Protein AF-A0A349H1B5-F1 (afdb_monomer_lite)

Structure (mmCIF, N/CA/C/O backbone):
data_AF-A0A349H1B5-F1
#
_entry.id   AF-A0A349H1B5-F1
#
loop_
_atom_site.group_PDB
_atom_site.id
_atom_site.type_symbol
_atom_site.label_atom_id
_atom_site.label_alt_id
_atom_site.label_comp_id
_atom_site.label_asym_id
_atom_site.label_entity_id
_atom_site.label_seq_id
_atom_site.pdbx_PDB_ins_code
_atom_site.Cartn_x
_atom_site.Cartn_y
_atom_site.Cartn_z
_atom_site.occupancy
_atom_site.B_iso_or_equiv
_atom_site.auth_seq_id
_atom_site.auth_comp_id
_atom_site.auth_asym_id
_atom_site.auth_atom_id
_atom_site.pdbx_PDB_model_num
ATOM 1 N N . MET A 1 1 ? 7.961 -12.362 9.078 1.00 48.06 1 MET A N 1
ATOM 2 C CA . MET A 1 1 ? 8.616 -11.450 8.115 1.00 48.06 1 MET A CA 1
ATOM 3 C C . MET A 1 1 ? 8.991 -12.262 6.878 1.00 48.06 1 MET A C 1
ATOM 5 O O . MET A 1 1 ? 9.735 -13.224 7.017 1.00 48.06 1 MET A O 1
ATOM 9 N N . ARG A 1 2 ? 8.450 -11.956 5.689 1.00 53.72 2 ARG A N 1
ATOM 10 C CA . ARG A 1 2 ? 8.876 -12.601 4.429 1.00 53.72 2 ARG A CA 1
ATOM 11 C C . ARG A 1 2 ? 10.122 -11.899 3.874 1.00 53.72 2 ARG A C 1
ATOM 13 O O . ARG A 1 2 ? 10.130 -11.463 2.734 1.00 53.72 2 ARG A O 1
ATOM 20 N N . ALA A 1 3 ? 11.170 -11.786 4.691 1.00 54.28 3 ALA A N 1
ATOM 21 C CA . ALA A 1 3 ? 12.424 -11.135 4.297 1.00 54.28 3 ALA A CA 1
ATOM 22 C C . ALA A 1 3 ? 13.114 -11.830 3.101 1.00 54.28 3 ALA A C 1
ATOM 24 O O . ALA A 1 3 ? 13.937 -11.226 2.430 1.00 54.28 3 ALA A O 1
ATOM 25 N N . ALA A 1 4 ? 12.748 -13.088 2.819 1.00 50.47 4 ALA A N 1
ATOM 26 C CA . ALA A 1 4 ? 13.263 -13.884 1.706 1.00 50.47 4 ALA A CA 1
ATOM 27 C C . ALA A 1 4 ? 12.349 -13.908 0.463 1.00 50.47 4 ALA A C 1
ATOM 29 O O . ALA A 1 4 ? 12.653 -14.607 -0.503 1.00 50.47 4 ALA A O 1
ATOM 30 N N . ALA A 1 5 ? 11.209 -13.205 0.470 1.00 62.62 5 ALA A N 1
ATOM 31 C CA . ALA A 1 5 ? 10.389 -13.111 -0.732 1.00 62.62 5 ALA A CA 1
ATOM 32 C C . ALA A 1 5 ? 11.085 -12.184 -1.730 1.00 62.62 5 ALA A C 1
ATOM 34 O O . ALA A 1 5 ? 11.333 -11.016 -1.443 1.00 62.62 5 ALA A O 1
ATOM 35 N N . ARG A 1 6 ? 11.397 -12.711 -2.914 1.00 69.50 6 ARG A N 1
ATOM 36 C CA . ARG A 1 6 ? 11.846 -11.879 -4.024 1.00 69.50 6 ARG A CA 1
ATOM 37 C C . ARG A 1 6 ? 1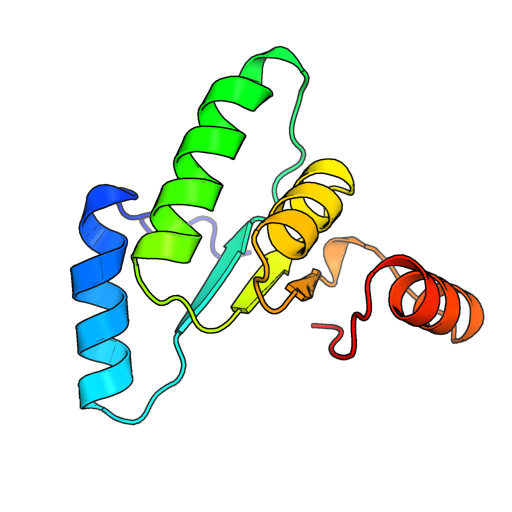0.680 -10.976 -4.428 1.00 69.50 6 ARG A C 1
ATOM 39 O O . ARG A 1 6 ? 9.647 -11.476 -4.873 1.00 69.50 6 ARG A O 1
ATOM 46 N N . ASN A 1 7 ? 10.846 -9.672 -4.233 1.00 78.88 7 ASN A N 1
ATOM 47 C CA . ASN A 1 7 ? 9.909 -8.683 -4.751 1.00 78.88 7 ASN A CA 1
ATOM 48 C C . ASN A 1 7 ? 9.926 -8.708 -6.287 1.00 78.88 7 ASN A C 1
ATOM 50 O O . ASN A 1 7 ? 10.906 -9.135 -6.903 1.00 78.88 7 ASN A O 1
ATOM 54 N N . PHE A 1 8 ? 8.827 -8.271 -6.885 1.00 85.38 8 PHE A N 1
ATOM 55 C CA . PHE A 1 8 ? 8.663 -8.132 -8.330 1.00 85.38 8 PHE A CA 1
ATOM 56 C C . PHE A 1 8 ? 8.697 -6.651 -8.717 1.00 85.38 8 PHE A C 1
ATOM 58 O O . PHE A 1 8 ? 8.462 -5.781 -7.874 1.00 85.38 8 PHE A O 1
ATOM 65 N N . ASP A 1 9 ? 8.996 -6.362 -9.980 1.00 90.00 9 ASP A N 1
ATOM 66 C CA . ASP A 1 9 ? 8.921 -5.002 -10.511 1.00 90.00 9 ASP A CA 1
ATOM 67 C C . ASP A 1 9 ? 7.448 -4.587 -10.657 1.00 90.00 9 ASP A C 1
ATOM 69 O O . ASP A 1 9 ? 6.582 -5.388 -11.017 1.00 90.00 9 ASP A O 1
ATOM 73 N N . VAL A 1 10 ? 7.148 -3.314 -10.409 1.00 90.25 10 VAL A N 1
ATOM 74 C CA . VAL A 1 10 ? 5.812 -2.721 -10.586 1.00 90.25 10 VAL A CA 1
ATOM 75 C C . VAL A 1 10 ? 5.253 -2.994 -11.987 1.00 90.25 10 VAL A C 1
ATOM 77 O O . VAL A 1 10 ? 4.055 -3.218 -12.147 1.00 90.25 10 VAL A O 1
ATOM 80 N N . LYS A 1 11 ? 6.111 -3.057 -13.009 1.00 92.25 11 LYS A N 1
ATOM 81 C CA . LYS A 1 11 ? 5.738 -3.384 -14.395 1.00 92.25 11 LYS A CA 1
ATOM 82 C C . LYS A 1 11 ? 5.147 -4.788 -14.545 1.00 92.25 11 LYS A C 1
ATOM 84 O O . LYS A 1 11 ? 4.419 -5.045 -15.502 1.00 92.25 11 LYS A O 1
ATOM 89 N N . GLU A 1 12 ? 5.435 -5.694 -13.615 1.00 94.88 12 GLU A N 1
ATOM 90 C CA . GLU A 1 12 ? 4.915 -7.063 -13.604 1.00 94.88 12 GLU A CA 1
ATOM 91 C C . GLU A 1 12 ? 3.508 -7.152 -12.983 1.00 94.88 12 GLU A C 1
ATOM 93 O O . GLU A 1 12 ? 2.807 -8.145 -13.210 1.00 94.88 12 GLU A O 1
ATOM 98 N N . LEU A 1 13 ? 3.047 -6.113 -12.264 1.00 95.00 13 LEU A N 1
ATOM 99 C CA . LEU A 1 13 ? 1.749 -6.097 -11.573 1.00 95.00 13 LEU A CA 1
ATOM 100 C C . LEU A 1 13 ? 0.575 -6.510 -12.469 1.00 95.00 13 LEU A C 1
ATOM 102 O O . LEU A 1 13 ? -0.168 -7.404 -12.060 1.00 95.00 13 LEU A O 1
ATOM 106 N N . PRO A 1 14 ? 0.396 -5.972 -13.696 1.00 96.69 14 PRO A N 1
ATOM 107 C CA . PRO A 1 14 ? -0.744 -6.354 -14.526 1.00 96.69 14 PRO A CA 1
ATOM 108 C C . PRO A 1 14 ? -0.766 -7.851 -14.856 1.00 96.69 14 PRO A C 1
ATOM 110 O O . PRO A 1 14 ? -1.830 -8.462 -14.939 1.00 96.69 14 PRO A O 1
ATOM 113 N N . ALA A 1 15 ? 0.400 -8.477 -15.048 1.00 97.06 15 ALA A N 1
ATOM 114 C CA . ALA A 1 15 ? 0.480 -9.909 -15.323 1.00 97.06 15 ALA A CA 1
ATOM 115 C C . ALA A 1 15 ? 0.151 -10.746 -14.078 1.00 97.06 15 ALA A C 1
ATOM 117 O O . ALA A 1 15 ? -0.555 -11.753 -14.189 1.00 97.06 15 ALA A O 1
ATOM 118 N N . ILE A 1 16 ? 0.616 -10.311 -12.905 1.00 96.19 16 ILE A N 1
ATOM 119 C CA . ILE A 1 16 ? 0.340 -10.954 -11.615 1.00 96.19 16 ILE A CA 1
ATOM 120 C C . ILE A 1 16 ? -1.155 -10.881 -11.294 1.00 96.19 16 ILE A C 1
ATOM 122 O O . ILE A 1 16 ? -1.772 -11.915 -11.040 1.00 96.19 16 ILE A O 1
ATOM 126 N N . VAL A 1 17 ? -1.755 -9.691 -11.384 1.00 97.75 17 VAL A N 1
ATOM 127 C CA . VAL A 1 17 ? -3.188 -9.472 -11.139 1.00 97.75 17 VAL A CA 1
ATOM 128 C C . VAL A 1 17 ? -4.032 -10.337 -12.072 1.00 97.75 17 VAL A C 1
ATOM 130 O O . VAL A 1 17 ? -4.859 -11.117 -11.600 1.00 97.75 17 VAL A O 1
ATOM 133 N N . ARG A 1 18 ? -3.749 -10.316 -13.385 1.00 97.94 18 ARG A N 1
ATOM 134 C CA . ARG A 1 18 ? -4.442 -11.181 -14.356 1.00 97.94 18 ARG A CA 1
ATOM 135 C C . ARG A 1 18 ? -4.345 -12.659 -13.992 1.00 97.94 18 ARG A C 1
ATOM 137 O O . ARG A 1 18 ? -5.321 -13.390 -14.142 1.00 97.94 18 ARG A O 1
ATOM 144 N N . ARG A 1 19 ? -3.187 -13.125 -13.514 1.00 97.62 19 ARG A N 1
ATOM 145 C CA . ARG A 1 19 ? -3.006 -14.524 -13.104 1.00 97.62 19 ARG A CA 1
ATOM 146 C C . ARG A 1 19 ? -3.839 -14.874 -11.869 1.00 97.62 19 ARG A C 1
ATOM 148 O O . ARG A 1 19 ? -4.385 -15.977 -11.830 1.00 97.62 19 ARG A O 1
ATOM 155 N N . CYS A 1 20 ? -3.931 -13.971 -10.893 1.00 97.69 20 CYS A N 1
ATOM 156 C CA . CYS A 1 20 ? -4.782 -14.132 -9.713 1.00 97.69 20 CYS A CA 1
ATOM 157 C C . CYS A 1 20 ? -6.256 -14.205 -10.117 1.00 97.69 20 CYS A C 1
ATOM 159 O O . CYS A 1 20 ? -6.929 -15.191 -9.811 1.00 97.69 20 CYS A O 1
ATOM 161 N N . HIS A 1 21 ? -6.724 -13.222 -10.888 1.00 98.12 21 HIS A N 1
ATOM 162 C CA . HIS A 1 21 ? -8.113 -13.141 -11.338 1.00 98.12 21 HIS A CA 1
ATOM 163 C C . HIS A 1 21 ? -8.510 -14.324 -12.222 1.00 98.12 21 HIS A C 1
ATOM 165 O O . HIS A 1 21 ? -9.592 -14.872 -12.041 1.00 98.12 21 HIS A O 1
ATOM 171 N N . TYR A 1 22 ? -7.616 -14.805 -13.097 1.00 98.00 22 TYR A N 1
ATOM 172 C CA . TYR A 1 22 ? -7.842 -16.018 -13.899 1.00 98.00 22 TYR A CA 1
ATOM 173 C C . TYR A 1 22 ? -8.150 -17.256 -13.039 1.00 98.00 22 TYR A C 1
ATOM 175 O O . TYR A 1 22 ? -8.836 -18.171 -13.483 1.00 98.00 22 TYR A O 1
ATOM 183 N N . ARG A 1 23 ? -7.653 -17.297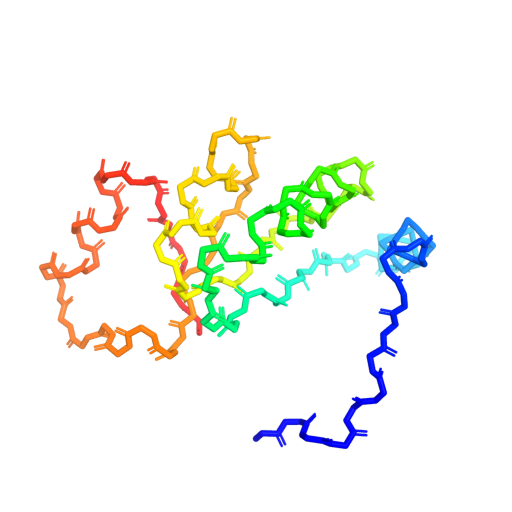 -11.798 1.00 98.00 23 ARG A N 1
ATOM 184 C CA . ARG A 1 23 ? -7.911 -18.377 -10.835 1.00 98.00 23 ARG A CA 1
ATOM 185 C C . ARG A 1 23 ? -9.048 -18.060 -9.856 1.00 98.00 23 ARG A C 1
ATOM 187 O O . ARG A 1 23 ? -9.243 -18.813 -8.909 1.00 98.00 23 ARG A O 1
ATOM 194 N N . GLY A 1 24 ? -9.772 -16.956 -10.049 1.00 97.94 24 GLY A N 1
ATOM 195 C CA . GLY A 1 24 ? -10.819 -16.493 -9.135 1.00 97.94 24 GLY A CA 1
ATOM 196 C C . GLY A 1 24 ? -10.294 -15.937 -7.806 1.00 97.94 24 GLY A C 1
ATOM 197 O O . GLY A 1 24 ? -11.062 -15.780 -6.861 1.00 97.94 24 GLY A O 1
ATOM 198 N N . CYS A 1 25 ? -8.993 -15.648 -7.703 1.00 98.06 25 CYS A N 1
ATOM 199 C CA . CYS A 1 25 ? -8.386 -15.059 -6.512 1.00 98.06 25 CYS A CA 1
ATOM 200 C C . CYS A 1 25 ? -8.367 -13.532 -6.609 1.00 98.06 25 CYS A C 1
ATOM 202 O O . CYS A 1 25 ? -7.989 -12.999 -7.649 1.00 98.06 25 CYS A O 1
ATOM 204 N N . ARG A 1 26 ? -8.657 -12.836 -5.502 1.00 97.50 26 ARG A N 1
ATOM 205 C CA . ARG A 1 26 ? -8.352 -11.401 -5.370 1.00 97.50 26 ARG A CA 1
ATOM 206 C C . ARG A 1 26 ? -6.846 -11.184 -5.203 1.00 97.50 26 ARG A C 1
ATOM 208 O O . ARG A 1 26 ? -6.163 -12.011 -4.594 1.00 97.50 26 ARG A O 1
ATOM 215 N N . ALA A 1 27 ? -6.338 -10.072 -5.720 1.00 97.19 27 ALA A N 1
ATOM 216 C CA . ALA A 1 27 ? -4.944 -9.660 -5.627 1.00 97.19 27 ALA A CA 1
ATOM 217 C C . ALA A 1 27 ? -4.810 -8.431 -4.720 1.00 97.19 27 ALA A C 1
ATOM 219 O O . ALA A 1 27 ? -5.272 -7.351 -5.074 1.00 97.19 27 ALA A O 1
ATOM 220 N N . TYR A 1 28 ? -4.148 -8.582 -3.570 1.00 96.88 28 TYR A N 1
ATOM 221 C CA . TYR A 1 28 ? -3.846 -7.467 -2.668 1.00 96.88 28 TYR A CA 1
ATOM 222 C C . TYR A 1 28 ? -2.355 -7.150 -2.700 1.00 96.88 28 TYR A C 1
ATOM 224 O O . TYR A 1 28 ? -1.534 -8.066 -2.606 1.00 96.88 28 TYR A O 1
ATOM 232 N N . LEU A 1 29 ? -2.007 -5.868 -2.807 1.00 95.69 29 LEU A N 1
ATOM 233 C CA . LEU A 1 29 ? -0.619 -5.413 -2.766 1.00 95.69 29 LEU A CA 1
ATOM 234 C C . LEU A 1 29 ? -0.298 -4.831 -1.394 1.00 95.69 29 LEU A C 1
ATOM 236 O O . LEU A 1 29 ? -0.990 -3.947 -0.899 1.00 95.69 29 LEU A O 1
ATOM 240 N N . THR A 1 30 ? 0.774 -5.302 -0.774 1.00 94.94 30 THR A N 1
ATOM 241 C CA . THR A 1 30 ? 1.243 -4.730 0.487 1.00 94.94 30 THR A CA 1
ATOM 242 C C . THR A 1 30 ? 2.176 -3.549 0.209 1.00 94.94 30 THR A C 1
ATOM 244 O O . THR A 1 30 ? 3.190 -3.718 -0.459 1.00 94.94 30 THR A O 1
ATOM 247 N N . LEU A 1 31 ? 1.826 -2.372 0.736 1.00 94.00 31 LEU A N 1
ATOM 248 C CA . LEU A 1 31 ? 2.593 -1.120 0.699 1.00 94.00 31 LEU A CA 1
ATOM 249 C C . LEU A 1 31 ? 2.713 -0.575 2.131 1.00 94.00 31 LEU A C 1
ATOM 251 O O . LEU A 1 31 ? 2.186 0.476 2.485 1.00 94.00 31 LEU A O 1
ATOM 255 N N . ASN A 1 32 ? 3.343 -1.368 2.992 1.00 92.62 32 ASN A N 1
ATOM 256 C CA . ASN A 1 32 ? 3.426 -1.153 4.437 1.00 92.62 32 ASN A CA 1
ATOM 257 C C . ASN A 1 32 ? 4.813 -0.671 4.903 1.00 92.62 32 ASN A C 1
ATOM 259 O O . ASN A 1 32 ? 5.144 -0.761 6.085 1.00 92.62 32 ASN A O 1
ATOM 263 N N . THR A 1 33 ? 5.624 -0.173 3.972 1.00 89.88 33 THR A N 1
ATOM 264 C CA . THR A 1 33 ? 6.905 0.477 4.266 1.00 89.88 33 THR A CA 1
ATOM 265 C C . THR A 1 33 ? 6.657 1.926 4.685 1.00 89.88 33 THR A C 1
ATOM 267 O O . THR A 1 33 ? 5.738 2.566 4.178 1.00 89.88 33 THR A O 1
ATOM 270 N N . GLN A 1 34 ? 7.464 2.427 5.620 1.00 92.12 34 GLN A N 1
ATOM 271 C CA . GLN A 1 34 ? 7.523 3.859 5.929 1.00 92.12 34 GLN A CA 1
ATOM 272 C C . GLN A 1 34 ? 8.059 4.610 4.712 1.00 92.12 34 GLN A C 1
ATOM 274 O O . GLN A 1 34 ? 8.996 4.126 4.079 1.00 92.12 34 GLN A O 1
ATOM 279 N N . VAL A 1 35 ? 7.466 5.755 4.391 1.00 93.88 35 VAL A N 1
ATOM 280 C CA . VAL A 1 35 ? 7.863 6.564 3.233 1.00 93.88 35 VAL A CA 1
ATOM 281 C C . VAL A 1 35 ? 8.453 7.875 3.729 1.00 93.88 35 VAL A C 1
ATOM 283 O O . VAL A 1 35 ? 7.872 8.536 4.588 1.00 93.88 35 VAL A O 1
ATOM 286 N N . TYR A 1 36 ? 9.610 8.255 3.196 1.00 95.44 36 TYR A N 1
ATOM 287 C CA . TYR A 1 36 ? 10.237 9.545 3.470 1.00 95.44 36 TYR A CA 1
ATOM 288 C C . TYR A 1 36 ? 9.984 10.541 2.332 1.00 95.44 36 TYR A C 1
ATOM 290 O O . TYR A 1 36 ? 9.735 10.149 1.197 1.00 95.44 36 TYR A O 1
ATOM 298 N N . ASP A 1 37 ? 10.125 11.840 2.609 1.00 95.75 37 ASP A N 1
ATOM 299 C CA . ASP A 1 37 ? 9.788 12.909 1.652 1.00 95.75 37 ASP A CA 1
ATOM 300 C C . ASP A 1 37 ? 10.443 12.756 0.269 1.00 95.75 37 ASP A C 1
ATOM 302 O O . ASP A 1 37 ? 9.822 13.009 -0.760 1.00 95.75 37 ASP A O 1
ATOM 306 N N . HIS A 1 38 ? 11.698 12.304 0.228 1.00 96.50 38 HIS A N 1
ATOM 307 C CA . HIS A 1 38 ? 12.445 12.112 -1.019 1.00 96.50 38 HIS A CA 1
ATOM 308 C C . HIS A 1 38 ? 11.951 10.923 -1.864 1.00 96.50 38 HIS A C 1
ATOM 310 O O . HIS A 1 38 ? 12.408 10.736 -2.989 1.00 96.50 38 HIS A O 1
ATOM 316 N N . GLU A 1 39 ? 11.039 10.112 -1.331 1.00 94.75 39 GLU A N 1
ATOM 317 C CA . GLU A 1 39 ? 10.470 8.937 -1.986 1.00 94.75 39 GLU A CA 1
ATOM 318 C C . GLU A 1 39 ? 9.059 9.200 -2.532 1.00 94.75 39 GLU A C 1
ATOM 320 O O . GLU A 1 39 ? 8.483 8.307 -3.153 1.00 94.75 39 GLU A O 1
ATOM 325 N N . PHE A 1 40 ? 8.494 10.404 -2.358 1.00 94.62 40 PHE A N 1
ATOM 326 C CA . PHE A 1 40 ? 7.122 10.692 -2.794 1.00 94.62 40 PHE A CA 1
ATOM 327 C C . PHE A 1 40 ? 6.907 10.507 -4.298 1.00 94.62 40 PHE A C 1
ATOM 329 O O . PHE A 1 40 ? 5.904 9.913 -4.689 1.00 94.62 40 PHE A O 1
ATOM 336 N N . ASP A 1 41 ? 7.861 10.911 -5.139 1.00 95.44 41 ASP A N 1
ATOM 337 C CA . ASP A 1 41 ? 7.763 10.714 -6.594 1.00 95.44 41 ASP A CA 1
ATOM 338 C C . ASP A 1 41 ? 7.705 9.221 -6.967 1.00 95.44 41 ASP A C 1
ATOM 340 O O . ASP A 1 41 ? 6.982 8.793 -7.878 1.00 95.44 41 ASP A O 1
ATOM 344 N N . VAL A 1 42 ? 8.457 8.400 -6.228 1.00 93.12 42 VAL A N 1
ATOM 345 C CA . VAL A 1 42 ? 8.479 6.945 -6.397 1.00 93.12 42 VAL A CA 1
ATOM 346 C C . VAL A 1 42 ? 7.171 6.340 -5.894 1.00 93.12 42 VAL A C 1
ATOM 348 O O . VAL A 1 42 ? 6.574 5.520 -6.595 1.00 93.12 42 VAL A O 1
ATOM 351 N N . LEU A 1 43 ? 6.688 6.766 -4.725 1.00 94.12 43 LEU A N 1
ATOM 352 C CA . LEU A 1 43 ? 5.412 6.327 -4.166 1.00 94.12 43 LEU A CA 1
ATOM 353 C C . LEU A 1 43 ? 4.252 6.622 -5.124 1.00 94.12 43 LEU A C 1
ATOM 355 O O . LEU A 1 43 ? 3.440 5.736 -5.396 1.00 94.12 43 LEU A O 1
ATOM 359 N N . ASP A 1 44 ? 4.193 7.838 -5.662 1.00 94.69 44 ASP A N 1
ATOM 360 C CA . ASP A 1 44 ? 3.155 8.261 -6.597 1.00 94.69 44 ASP A CA 1
ATOM 361 C C . ASP A 1 44 ? 3.162 7.402 -7.860 1.00 94.69 44 ASP A C 1
ATOM 363 O O . ASP A 1 44 ? 2.108 6.941 -8.309 1.00 94.69 44 ASP A O 1
ATOM 367 N N . SER A 1 45 ? 4.350 7.109 -8.388 1.00 95.06 45 SER A N 1
ATOM 368 C CA . SER A 1 45 ? 4.516 6.221 -9.538 1.00 95.06 45 SER A CA 1
ATOM 369 C C . SER A 1 45 ? 4.021 4.800 -9.237 1.00 95.06 45 SER A C 1
ATOM 371 O O . SER A 1 45 ? 3.301 4.207 -10.046 1.00 95.06 45 SER A O 1
ATOM 373 N N . ILE A 1 46 ? 4.354 4.259 -8.059 1.00 95.12 46 ILE A N 1
ATOM 374 C CA . ILE A 1 46 ? 3.924 2.926 -7.615 1.00 95.12 46 ILE A CA 1
ATOM 375 C C . ILE A 1 46 ? 2.402 2.870 -7.464 1.00 95.12 46 ILE A C 1
ATOM 377 O O . ILE A 1 46 ? 1.771 1.951 -7.989 1.00 95.12 46 ILE A O 1
ATOM 381 N N . LEU A 1 47 ? 1.794 3.828 -6.763 1.00 96.12 47 LEU A N 1
ATOM 382 C CA . LEU A 1 47 ? 0.354 3.836 -6.501 1.00 96.12 47 LEU A CA 1
ATOM 383 C C . LEU A 1 47 ? -0.461 4.038 -7.782 1.00 96.12 47 LEU A C 1
ATOM 385 O O . LEU A 1 47 ? -1.435 3.314 -7.992 1.00 96.12 47 LEU A O 1
ATOM 389 N N . CYS A 1 48 ? -0.028 4.924 -8.685 1.00 95.88 48 CYS A N 1
ATOM 390 C CA . CYS A 1 48 ? -0.668 5.090 -9.993 1.00 95.88 48 CYS A CA 1
ATOM 391 C C . CYS A 1 48 ? -0.619 3.796 -10.817 1.00 95.88 48 CYS A C 1
ATOM 393 O O . CYS A 1 48 ? -1.634 3.366 -11.370 1.00 95.88 48 CYS A O 1
ATOM 395 N N . ALA A 1 49 ? 0.541 3.136 -10.870 1.00 96.00 49 ALA A N 1
ATOM 396 C CA . ALA A 1 49 ? 0.678 1.863 -11.569 1.00 96.00 49 ALA A CA 1
ATOM 397 C C . ALA A 1 49 ? -0.157 0.750 -10.916 1.00 96.00 49 ALA A C 1
ATOM 399 O O . ALA A 1 49 ? -0.752 -0.069 -11.615 1.00 96.00 49 ALA A O 1
ATOM 400 N N . THR A 1 50 ? -0.247 0.743 -9.585 1.00 96.38 50 THR A N 1
ATOM 401 C CA . THR A 1 50 ? -1.047 -0.224 -8.821 1.00 96.38 50 THR A CA 1
ATOM 402 C C . THR A 1 50 ? -2.538 -0.060 -9.109 1.00 96.38 50 THR A C 1
ATOM 404 O O . THR A 1 50 ? -3.212 -1.051 -9.398 1.00 96.38 50 THR A O 1
ATOM 407 N N . ALA A 1 51 ? -3.041 1.178 -9.101 1.00 95.31 51 ALA A N 1
ATOM 408 C CA . ALA A 1 51 ? -4.419 1.492 -9.468 1.00 95.31 51 ALA A CA 1
ATOM 409 C C . ALA A 1 51 ? -4.725 1.066 -10.916 1.00 95.31 51 ALA A C 1
ATOM 411 O O . ALA A 1 51 ? -5.726 0.398 -11.171 1.00 95.31 51 ALA A O 1
ATOM 412 N N . GLY A 1 52 ? -3.823 1.365 -11.859 1.00 96.00 52 GLY A N 1
ATOM 413 C CA . GLY A 1 52 ? -3.972 0.976 -13.266 1.00 96.00 52 GLY A CA 1
ATOM 414 C C . GLY A 1 52 ? -3.866 -0.532 -13.530 1.00 96.00 52 GLY A C 1
ATOM 415 O O . GLY A 1 52 ? -4.412 -1.023 -14.517 1.00 96.00 52 GLY A O 1
ATOM 416 N N . ALA A 1 53 ? -3.191 -1.290 -12.662 1.00 96.56 53 ALA A N 1
ATOM 417 C CA . ALA A 1 53 ? -3.012 -2.734 -12.816 1.00 96.56 53 ALA A CA 1
ATOM 418 C C . ALA A 1 53 ? -4.241 -3.565 -12.406 1.00 96.56 53 ALA A C 1
ATOM 420 O O . ALA A 1 53 ? -4.259 -4.768 -12.672 1.00 96.56 53 ALA A O 1
ATOM 421 N N . GLY A 1 54 ? -5.250 -2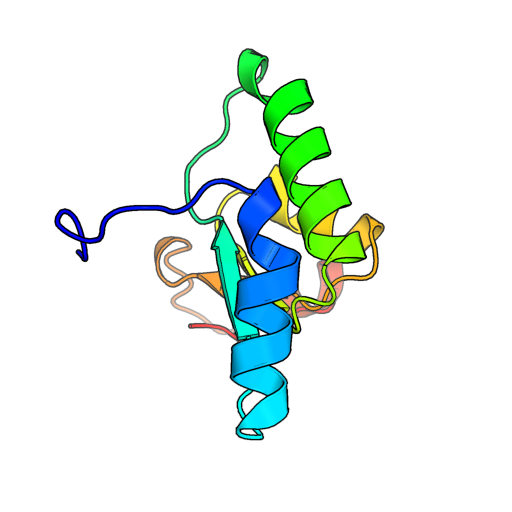.954 -11.774 1.00 95.25 54 GLY A N 1
ATOM 422 C CA . GLY A 1 54 ? -6.454 -3.646 -11.305 1.00 95.25 54 GLY A CA 1
ATOM 423 C C . GLY A 1 54 ? -6.260 -4.418 -9.997 1.00 95.25 54 GLY A C 1
ATOM 424 O O . GLY A 1 54 ? -6.940 -5.418 -9.769 1.00 95.25 54 GLY A O 1
ATOM 425 N N . VAL A 1 55 ? -5.314 -3.995 -9.152 1.00 97.75 55 VAL A N 1
ATOM 426 C CA . VAL A 1 55 ? -5.155 -4.542 -7.797 1.00 97.75 55 VAL A CA 1
ATOM 427 C C . VAL A 1 55 ? -6.432 -4.291 -6.994 1.00 97.75 55 VAL A C 1
ATOM 429 O O . VAL A 1 55 ? -6.957 -3.182 -6.975 1.00 97.75 55 VAL A O 1
ATOM 432 N N . ASP A 1 56 ? -6.920 -5.326 -6.313 1.00 98.00 56 ASP A N 1
ATOM 433 C CA . ASP A 1 56 ? -8.198 -5.293 -5.603 1.00 98.00 56 ASP A CA 1
ATOM 434 C C . ASP A 1 56 ? -8.170 -4.423 -4.344 1.00 98.00 56 ASP A C 1
ATOM 436 O O . ASP A 1 56 ? -9.189 -3.844 -3.984 1.00 98.00 56 ASP A O 1
ATOM 440 N N . ALA A 1 57 ? -7.036 -4.400 -3.640 1.00 98.00 57 ALA A N 1
ATOM 441 C CA . ALA A 1 57 ? -6.831 -3.586 -2.449 1.00 98.00 57 ALA A CA 1
ATOM 442 C C . ALA A 1 57 ? -5.33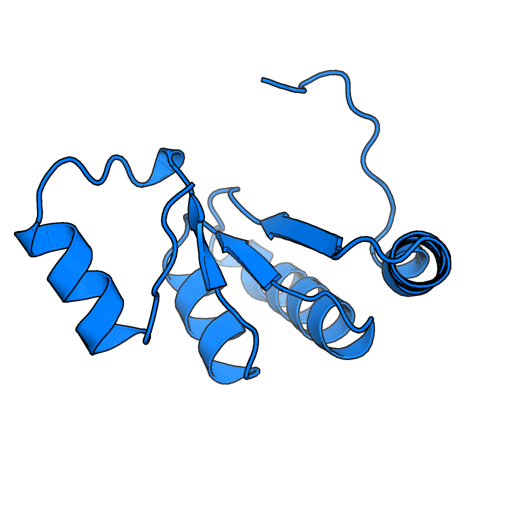8 -3.405 -2.144 1.00 98.00 57 ALA A C 1
ATOM 444 O O . ALA A 1 57 ? -4.520 -4.273 -2.470 1.00 98.00 57 ALA A O 1
ATOM 445 N N . VAL A 1 58 ? -4.993 -2.323 -1.450 1.00 97.56 58 VAL A N 1
ATOM 446 C CA . VAL A 1 58 ? -3.665 -2.139 -0.849 1.00 97.56 58 VAL A CA 1
ATOM 447 C C . VAL A 1 58 ? -3.704 -2.352 0.656 1.00 97.56 58 VAL A C 1
ATOM 449 O O . VAL A 1 58 ? -4.652 -1.956 1.330 1.00 97.56 58 VAL A O 1
ATOM 452 N N . ILE A 1 59 ? -2.655 -2.969 1.191 1.00 97.88 59 ILE A N 1
ATOM 453 C CA . ILE A 1 59 ? -2.446 -3.145 2.629 1.00 97.88 59 ILE A CA 1
ATOM 454 C C . ILE A 1 59 ? -1.369 -2.149 3.057 1.00 97.88 59 ILE A C 1
ATOM 456 O O . ILE A 1 59 ? -0.198 -2.351 2.732 1.00 97.88 59 ILE A O 1
ATOM 460 N N . ALA A 1 60 ? -1.761 -1.079 3.747 1.00 97.50 60 ALA A N 1
ATOM 461 C CA . ALA A 1 60 ? -0.900 0.076 4.007 1.00 97.50 60 ALA A CA 1
ATOM 462 C C . ALA A 1 60 ? -0.753 0.396 5.502 1.00 97.50 60 ALA A C 1
ATOM 464 O O . ALA A 1 60 ? -1.621 0.069 6.318 1.00 97.50 60 ALA A O 1
ATOM 465 N N . SER A 1 61 ? 0.366 1.038 5.842 1.00 96.56 61 SER A N 1
ATOM 466 C CA . SER A 1 61 ? 0.672 1.529 7.193 1.00 96.56 61 SER A CA 1
ATOM 467 C C . SER A 1 61 ? 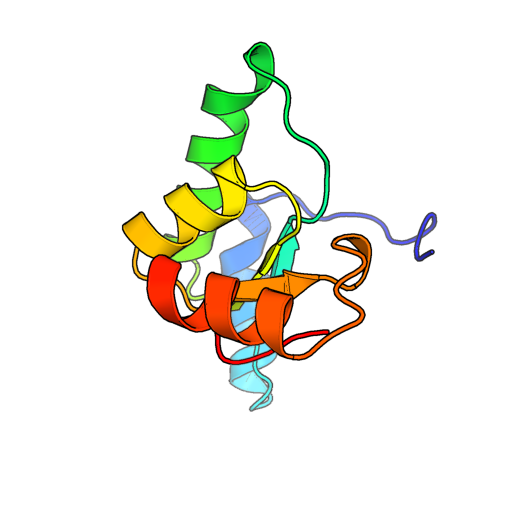0.940 3.026 7.196 1.00 96.56 61 SER A C 1
ATOM 469 O O . SER A 1 61 ? 0.365 3.752 7.991 1.00 96.56 61 SER A O 1
ATOM 471 N N . ASP A 1 62 ? 1.784 3.513 6.296 1.00 96.38 62 ASP A N 1
ATOM 472 C CA . ASP A 1 62 ? 2.080 4.938 6.255 1.00 96.38 62 ASP A CA 1
ATOM 473 C C . ASP A 1 62 ? 0.828 5.766 5.896 1.00 96.38 62 ASP A C 1
ATOM 475 O O . ASP A 1 62 ? 0.062 5.402 4.996 1.00 96.38 62 ASP A O 1
ATOM 479 N N . LEU A 1 63 ? 0.595 6.866 6.621 1.00 95.50 63 LEU A N 1
ATOM 480 C CA . LEU A 1 63 ? -0.583 7.714 6.426 1.00 95.50 63 LEU A CA 1
ATOM 481 C C . LEU A 1 63 ? -0.603 8.366 5.042 1.00 95.50 63 LEU A C 1
ATOM 483 O O . LEU A 1 63 ? -1.680 8.455 4.457 1.00 95.50 63 LEU A O 1
ATOM 487 N N . ALA A 1 64 ? 0.549 8.758 4.495 1.00 95.69 64 ALA A N 1
ATOM 488 C CA . ALA A 1 64 ? 0.611 9.358 3.167 1.00 95.69 64 ALA A CA 1
ATOM 489 C C . ALA A 1 64 ? 0.251 8.335 2.079 1.00 95.69 64 ALA A C 1
ATOM 491 O O . ALA A 1 64 ? -0.450 8.653 1.117 1.00 95.69 64 ALA A O 1
ATOM 492 N N . VAL A 1 65 ? 0.648 7.071 2.269 1.00 97.25 65 VAL A N 1
ATOM 493 C CA . VAL A 1 65 ? 0.252 5.961 1.387 1.00 97.25 65 VAL A CA 1
ATOM 494 C C . VAL A 1 65 ? -1.257 5.726 1.463 1.00 97.25 65 VAL A C 1
ATOM 496 O O . VAL A 1 65 ? -1.904 5.577 0.427 1.00 97.25 65 VAL A O 1
ATOM 499 N N . ILE A 1 66 ? -1.828 5.708 2.675 1.00 97.50 66 ILE A N 1
ATOM 500 C CA . ILE A 1 66 ? -3.274 5.545 2.890 1.00 97.50 66 ILE A CA 1
ATOM 501 C C . ILE A 1 66 ? -4.045 6.675 2.205 1.00 97.50 66 ILE A C 1
ATOM 503 O O . ILE A 1 66 ? -4.961 6.404 1.431 1.00 97.50 66 ILE A O 1
ATOM 507 N N . GLU A 1 67 ? -3.669 7.926 2.466 1.00 96.94 67 GLU A N 1
ATOM 508 C CA . GLU A 1 67 ? -4.325 9.108 1.910 1.00 96.94 67 GLU A CA 1
ATOM 509 C C . GLU A 1 67 ? -4.294 9.088 0.380 1.00 96.94 67 GLU A C 1
ATOM 511 O O . GLU A 1 67 ? -5.338 9.214 -0.265 1.00 96.94 67 GLU A O 1
ATOM 516 N N . LYS A 1 68 ? -3.121 8.839 -0.212 1.00 96.81 68 LYS A N 1
ATOM 517 C CA . LYS A 1 68 ? -2.970 8.801 -1.667 1.00 96.81 68 LYS A CA 1
ATOM 518 C C . LYS A 1 68 ? -3.741 7.645 -2.304 1.00 96.81 68 LYS A C 1
ATOM 520 O O . LYS A 1 68 ? -4.395 7.848 -3.324 1.00 96.81 68 LYS A O 1
ATOM 525 N N . ALA A 1 69 ? -3.706 6.447 -1.718 1.00 97.69 69 ALA A N 1
ATOM 526 C CA . ALA A 1 69 ? -4.447 5.295 -2.234 1.00 97.69 69 ALA A CA 1
ATOM 527 C C . ALA A 1 69 ? -5.968 5.524 -2.196 1.00 97.69 69 ALA A C 1
ATOM 529 O O . ALA A 1 69 ? -6.659 5.227 -3.173 1.00 97.69 69 ALA A O 1
ATOM 530 N N . VAL A 1 70 ? -6.484 6.111 -1.110 1.00 97.81 70 VAL A N 1
ATOM 531 C CA . VAL A 1 70 ? -7.897 6.508 -1.008 1.00 97.81 70 VAL A CA 1
ATOM 532 C C . VAL A 1 70 ? -8.242 7.572 -2.050 1.00 97.81 70 VAL A C 1
ATOM 534 O O . VAL A 1 70 ? -9.267 7.449 -2.719 1.00 97.81 70 VAL A O 1
ATOM 537 N N . ALA A 1 71 ? -7.384 8.577 -2.248 1.00 96.75 71 ALA A N 1
ATOM 538 C CA . ALA A 1 71 ? -7.585 9.617 -3.259 1.00 96.75 71 ALA A CA 1
ATOM 539 C C . ALA A 1 71 ? -7.607 9.059 -4.696 1.00 96.75 71 ALA A C 1
ATOM 541 O O . ALA A 1 71 ? -8.332 9.572 -5.546 1.00 96.75 71 ALA A O 1
ATOM 542 N N . LEU A 1 72 ? -6.864 7.980 -4.959 1.00 97.00 72 LEU A N 1
ATOM 543 C CA . LEU A 1 72 ? -6.891 7.235 -6.224 1.00 97.00 72 LEU A CA 1
ATOM 544 C C . LEU A 1 72 ? -8.085 6.266 -6.343 1.00 97.00 72 LEU A C 1
ATOM 546 O O . LEU A 1 72 ? -8.191 5.544 -7.333 1.00 97.00 72 LEU A O 1
ATOM 550 N N . GLY A 1 73 ? -8.988 6.234 -5.357 1.00 96.62 73 GLY A N 1
ATOM 551 C CA . GLY A 1 73 ? -10.187 5.392 -5.361 1.00 96.62 73 GLY A CA 1
ATOM 552 C C . GLY A 1 73 ? -9.924 3.912 -5.071 1.00 96.62 73 GLY A C 1
ATOM 553 O O . GLY A 1 73 ? -10.774 3.071 -5.363 1.00 96.62 73 GLY A O 1
ATOM 554 N N . MET A 1 74 ? -8.759 3.573 -4.519 1.00 97.75 74 MET A N 1
ATOM 555 C CA . MET A 1 74 ? -8.387 2.193 -4.212 1.00 97.75 74 MET A CA 1
ATOM 556 C C . MET A 1 74 ? -9.028 1.717 -2.902 1.00 97.75 74 MET A C 1
ATOM 558 O O . MET A 1 74 ? -9.183 2.484 -1.950 1.00 97.75 74 MET A O 1
ATOM 562 N N . GLU A 1 75 ? -9.348 0.422 -2.805 1.00 98.12 75 GLU A N 1
ATOM 563 C CA . GLU A 1 75 ? -9.703 -0.186 -1.518 1.00 98.12 75 GLU A CA 1
ATOM 564 C C . GLU A 1 75 ? -8.445 -0.281 -0.637 1.00 98.12 75 GLU A C 1
ATOM 566 O O . GLU A 1 75 ? -7.420 -0.818 -1.059 1.00 98.12 75 GLU A O 1
ATOM 571 N N . VAL A 1 76 ? -8.517 0.224 0.599 1.00 98.31 76 VAL A N 1
ATOM 572 C CA . VAL A 1 76 ? -7.394 0.202 1.550 1.00 98.31 76 VAL A CA 1
ATOM 573 C C . VAL A 1 76 ? -7.725 -0.679 2.750 1.00 98.31 76 VAL A C 1
ATOM 575 O O . VAL A 1 76 ? -8.771 -0.537 3.391 1.00 98.31 76 VAL A O 1
ATOM 578 N N . HIS A 1 77 ? -6.811 -1.591 3.072 1.00 98.12 77 HIS A N 1
ATOM 579 C CA . HIS A 1 77 ? -6.802 -2.377 4.302 1.00 98.12 77 HIS A CA 1
ATOM 580 C C . HIS A 1 77 ? -5.680 -1.864 5.203 1.00 98.12 77 HIS A C 1
ATOM 582 O O . HIS A 1 77 ? -4.558 -1.632 4.749 1.00 98.12 77 HIS A O 1
ATOM 588 N N . LEU A 1 78 ? -5.970 -1.693 6.490 1.00 97.38 78 LEU A N 1
ATOM 589 C CA . LEU A 1 78 ? -4.978 -1.207 7.442 1.00 97.38 78 LEU A CA 1
ATOM 590 C C . LEU A 1 78 ? -4.072 -2.353 7.894 1.00 97.38 78 LEU A C 1
ATOM 592 O O . LEU A 1 78 ? -4.566 -3.330 8.449 1.00 97.38 78 LEU A O 1
ATOM 596 N N . SER A 1 79 ? -2.767 -2.218 7.687 1.00 96.88 79 SER A N 1
ATOM 597 C CA . SER A 1 79 ? -1.755 -3.195 8.103 1.00 96.88 79 SER A CA 1
ATOM 598 C C . SER A 1 79 ? -1.586 -3.247 9.628 1.00 96.88 79 SER A C 1
ATOM 600 O O . SER A 1 79 ? -1.615 -2.222 10.310 1.00 96.88 79 SER A O 1
ATOM 602 N N . THR A 1 80 ? -1.294 -4.429 10.164 1.00 93.38 80 THR A N 1
ATOM 603 C CA . THR A 1 80 ? -0.999 -4.727 11.574 1.00 93.38 80 THR A CA 1
ATOM 604 C C . THR A 1 80 ? 0.176 -3.927 12.113 1.00 93.38 80 THR A C 1
ATOM 606 O O . THR A 1 80 ? 0.238 -3.673 13.314 1.00 93.38 80 THR A O 1
ATOM 609 N N . GLN A 1 81 ? 1.066 -3.438 11.245 1.00 93.50 81 GLN A N 1
ATOM 610 C CA . GLN A 1 81 ? 2.130 -2.510 11.635 1.00 93.50 81 GLN A CA 1
ATOM 611 C C . GLN A 1 81 ? 1.607 -1.154 12.137 1.00 93.50 81 GLN A C 1
ATOM 613 O O . GLN A 1 81 ? 2.355 -0.425 12.780 1.00 93.50 81 GLN A O 1
ATOM 618 N N . MET A 1 82 ? 0.321 -0.841 11.945 1.00 93.50 82 MET A N 1
ATOM 619 C CA . MET A 1 82 ? -0.324 0.336 12.538 1.00 93.50 82 MET A CA 1
ATOM 620 C C . MET A 1 82 ? -0.616 0.211 14.029 1.00 93.50 82 MET A C 1
ATOM 622 O O . MET A 1 82 ? -1.010 1.193 14.654 1.00 93.50 82 MET A O 1
ATOM 626 N N . SER A 1 83 ? -0.435 -0.978 14.615 1.00 91.38 83 SER A N 1
ATOM 627 C CA . SER A 1 83 ? -0.595 -1.211 16.057 1.00 91.38 83 SER A CA 1
ATOM 628 C C . SER A 1 83 ? -1.954 -0.747 16.616 1.00 91.38 83 SER A C 1
ATOM 630 O O . SER A 1 83 ? -2.064 -0.312 17.762 1.00 91.38 83 SER A O 1
ATOM 632 N N . VAL A 1 84 ? -3.016 -0.836 15.807 1.00 93.69 84 VAL A N 1
ATOM 633 C CA . VAL A 1 84 ? -4.378 -0.469 16.213 1.00 93.69 84 VAL A CA 1
ATOM 634 C C . VAL A 1 84 ? -4.930 -1.521 17.175 1.00 93.69 84 VAL A C 1
ATOM 636 O O . VAL A 1 84 ? -5.262 -2.631 16.775 1.00 93.69 84 VAL A O 1
ATOM 639 N N . SER A 1 85 ? -5.041 -1.155 18.452 1.00 95.00 85 SER A N 1
ATOM 640 C CA . SER A 1 85 ? -5.395 -2.070 19.550 1.00 95.00 85 SER A CA 1
ATOM 641 C C . SER A 1 85 ? -6.769 -1.818 20.178 1.00 95.00 85 SER A C 1
ATOM 643 O O . SER A 1 85 ? -7.165 -2.517 21.107 1.00 95.00 85 SER A O 1
ATOM 645 N N . ASN A 1 86 ? -7.504 -0.804 19.715 1.00 96.00 86 ASN A N 1
ATOM 646 C CA . ASN A 1 86 ? -8.773 -0.402 20.316 1.00 96.00 86 ASN A CA 1
ATOM 647 C C . ASN A 1 86 ? -9.783 0.094 19.271 1.00 96.00 86 ASN A C 1
ATOM 649 O O . ASN A 1 86 ? -9.429 0.562 18.186 1.00 96.00 86 ASN A O 1
ATOM 653 N N . SER A 1 87 ? -11.064 0.033 19.633 1.00 96.81 87 SER A N 1
ATOM 654 C CA . SER A 1 87 ? -12.173 0.408 18.753 1.00 96.81 87 SER A CA 1
ATOM 655 C C . SER A 1 87 ? -12.198 1.896 18.392 1.00 96.81 87 SER A C 1
ATOM 657 O O . SER A 1 87 ? -12.655 2.241 17.305 1.00 96.81 87 SER A O 1
ATOM 659 N N . ARG A 1 88 ? -11.679 2.795 19.242 1.00 97.56 88 ARG A N 1
ATOM 660 C CA . ARG A 1 88 ? -11.637 4.238 18.937 1.00 97.56 88 ARG A CA 1
ATOM 661 C C . ARG A 1 88 ? -10.705 4.527 17.764 1.00 97.56 88 ARG A C 1
ATOM 663 O O . ARG A 1 88 ? -11.077 5.293 16.878 1.00 97.56 88 ARG A O 1
ATOM 670 N N . SER A 1 89 ? -9.544 3.877 17.728 1.00 96.38 89 SER A N 1
ATOM 671 C CA . SER A 1 89 ? -8.604 3.952 16.607 1.00 96.38 89 SER A CA 1
ATOM 672 C C . SER A 1 89 ? -9.207 3.358 15.327 1.00 96.38 89 SER A C 1
ATOM 674 O O . SER A 1 89 ? -9.144 3.998 14.283 1.00 96.38 89 SER A O 1
ATOM 676 N N . ILE A 1 90 ? -9.883 2.204 15.401 1.00 95.69 90 ILE A N 1
ATOM 677 C CA . ILE A 1 90 ? -10.620 1.620 14.258 1.00 95.69 90 ILE A CA 1
ATOM 678 C C . ILE A 1 90 ? -11.642 2.619 13.693 1.00 95.69 90 ILE A C 1
ATOM 680 O O . ILE A 1 90 ? -11.659 2.894 12.494 1.00 95.69 90 ILE A O 1
ATOM 684 N N . LEU A 1 91 ? -12.469 3.203 14.565 1.00 97.62 91 LEU A N 1
ATOM 685 C CA . LEU A 1 91 ? -13.495 4.176 14.182 1.00 97.62 91 LEU A CA 1
ATOM 686 C C . LEU A 1 91 ? -12.905 5.477 13.631 1.00 97.62 91 LEU A C 1
ATOM 688 O O . LEU A 1 91 ? -13.571 6.168 12.863 1.00 97.62 91 LEU A O 1
ATOM 692 N N . PHE A 1 92 ? -11.691 5.852 14.035 1.00 97.44 92 PHE A N 1
ATOM 693 C CA . PHE A 1 92 ? -10.981 6.980 13.442 1.00 97.44 92 PHE A CA 1
ATOM 694 C C . PHE A 1 92 ? -10.640 6.692 11.974 1.00 97.44 92 PHE A C 1
ATOM 696 O O . PHE A 1 92 ? -11.097 7.432 11.104 1.00 97.44 92 PHE A O 1
ATOM 703 N N . TYR A 1 93 ? -9.951 5.582 11.683 1.00 97.25 93 TYR A N 1
ATOM 704 C CA . TYR A 1 93 ? -9.584 5.215 10.307 1.00 97.25 93 TYR A CA 1
ATOM 705 C C . TYR A 1 93 ? -10.803 4.990 9.411 1.00 97.25 93 TYR A C 1
ATOM 707 O O . TYR A 1 93 ? -10.806 5.400 8.253 1.00 97.25 93 TYR A O 1
ATOM 715 N N . HIS A 1 94 ? -11.869 4.401 9.956 1.00 97.38 94 HIS A N 1
ATOM 716 C CA . HIS A 1 94 ? -13.118 4.235 9.223 1.00 97.38 94 HIS A CA 1
ATOM 717 C C . HIS A 1 94 ? -13.744 5.576 8.818 1.00 97.38 94 HIS A C 1
ATOM 719 O O . HIS A 1 94 ? -14.152 5.739 7.673 1.00 97.38 94 HIS A O 1
ATOM 725 N N . ARG A 1 95 ? -13.814 6.545 9.740 1.00 98.00 95 ARG A N 1
ATOM 726 C CA . ARG A 1 95 ? -14.452 7.846 9.479 1.00 98.00 95 ARG A CA 1
ATOM 727 C C . ARG A 1 95 ? -13.634 8.742 8.554 1.00 98.00 95 ARG A C 1
ATOM 729 O O . ARG A 1 95 ? -14.231 9.440 7.748 1.00 98.00 95 ARG A O 1
ATOM 736 N N . GLN A 1 96 ? -12.308 8.734 8.687 1.00 97.31 96 GLN A N 1
ATOM 737 C CA . GLN A 1 96 ? -11.431 9.608 7.900 1.00 97.31 96 GLN A CA 1
ATOM 738 C C . GLN A 1 96 ? -11.152 9.056 6.500 1.00 97.31 96 GLN A C 1
ATOM 740 O O . G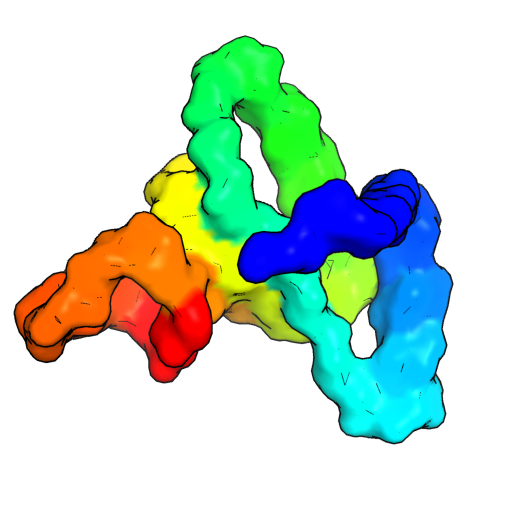LN A 1 96 ? -11.129 9.809 5.536 1.00 97.31 96 GLN A O 1
ATOM 745 N N . PHE A 1 97 ? -10.973 7.738 6.383 1.00 97.44 97 PHE A N 1
ATOM 746 C CA . PHE A 1 97 ? -10.467 7.109 5.159 1.00 97.44 97 PHE A CA 1
ATOM 747 C C . PHE A 1 97 ? -11.407 6.042 4.585 1.00 97.44 97 PHE A C 1
ATOM 749 O O . PHE A 1 97 ? -11.077 5.388 3.602 1.00 97.44 97 PHE A O 1
ATOM 756 N N . GLY A 1 98 ? -12.564 5.799 5.210 1.00 97.12 98 GLY A N 1
ATOM 757 C CA . GLY A 1 98 ? -13.507 4.772 4.761 1.00 97.12 98 GLY A CA 1
ATOM 758 C C . GLY A 1 98 ? -13.017 3.333 4.957 1.00 97.12 98 GLY A C 1
ATOM 759 O O . GLY A 1 98 ? -13.646 2.407 4.444 1.00 97.12 98 GLY A O 1
ATOM 760 N N . ILE A 1 99 ? -11.925 3.116 5.700 1.00 97.31 99 ILE A N 1
ATOM 761 C CA . ILE A 1 99 ? -11.306 1.795 5.877 1.00 97.31 99 ILE A CA 1
ATOM 762 C C . ILE A 1 99 ? -12.250 0.855 6.638 1.00 97.31 99 ILE A C 1
ATOM 764 O O . ILE A 1 99 ? -12.840 1.216 7.659 1.00 97.31 99 ILE A O 1
ATOM 768 N N . ARG A 1 100 ? -12.401 -0.375 6.133 1.00 96.12 100 ARG A N 1
ATOM 769 C CA . ARG A 1 100 ? -13.315 -1.401 6.683 1.00 96.12 100 ARG A CA 1
ATOM 770 C C . ARG A 1 100 ? -12.624 -2.708 7.064 1.00 96.12 100 ARG A C 1
ATOM 772 O O . ARG A 1 100 ? -13.259 -3.575 7.659 1.00 96.12 100 ARG A O 1
ATOM 779 N N . ARG A 1 101 ? -11.344 -2.868 6.727 1.00 96.12 101 ARG A N 1
ATOM 780 C CA . ARG A 1 101 ? -10.577 -4.094 6.962 1.00 96.12 101 ARG A CA 1
ATOM 781 C C . ARG A 1 101 ? -9.216 -3.763 7.569 1.00 96.12 101 ARG A C 1
ATOM 783 O O . ARG A 1 101 ? -8.549 -2.836 7.123 1.00 96.12 101 ARG A O 1
ATOM 790 N N . PHE A 1 102 ? -8.837 -4.541 8.577 1.00 93.44 102 PHE A N 1
ATOM 791 C CA . PHE A 1 102 ? -7.635 -4.390 9.396 1.00 93.44 102 PHE A CA 1
ATOM 792 C C . PHE A 1 102 ? -6.950 -5.765 9.419 1.00 93.44 102 PHE A C 1
ATOM 794 O O . PHE A 1 102 ? -7.627 -6.750 9.725 1.00 93.44 102 PHE A O 1
ATOM 801 N N . VAL A 1 103 ? -5.686 -5.859 8.996 1.00 86.75 103 VAL A N 1
ATOM 802 C CA . VAL A 1 103 ? -4.993 -7.120 8.645 1.00 86.75 103 VAL A CA 1
ATOM 803 C C . VAL A 1 103 ? -3.558 -7.168 9.112 1.00 86.75 103 VAL A C 1
ATOM 805 O O . VAL A 1 103 ? -2.853 -6.156 8.972 1.00 86.75 103 VAL A O 1
#

Foldseek 3Di:
DPPVDDDDDLVCLLVVQVVQVVVVHAAEAEPADEDDPVCVVVLLVSLVSCLVSPHQEYAYQYPVSLVVNLVSVHQYEYECVNVDDDPVVVVVCCVPRVHDHYD

Radius of gyration: 13.88 Å; chains: 1; bounding box: 28×31×36 Å

Secondary structure (DSSP, 8-state):
--TT-----GGGHHHHHHHHHHTT---EEEE-S---GGGHHHHHHHHHHHHHTT-SEEEE-SHHHHHHHHHTT--EEE-GGG---SHHHHHHHHHHH---EE-

pLDDT: mean 93.37, std 9.78, range [48.06, 98.31]

Sequence (103 aa):
MRAAARNFDVKELPAIVRRCHYRGCRAYLTLNTQVYDHEFDVLDSILCATAGAGVDAVIASDLAVIEKAVALGMEVHLSTQMSVSNSRSILFYHRQFGIRRFV